Protein AF-A0A084VXN5-F1 (afdb_monomer)

InterPro domains:
  IPR012677 Nucleotide-binding alpha-beta plait domain superfamily [G3DSA:3.30.70.330] (59-96)

Sequence (96 aa):
MTLHSGVHMHLELQACQDNNEFYVREARDMVTVVQHMITLGHKFENNEVINLNLEPGICSIDDEIDGTCIVRARGLPWQSSDQDIAKFFRGLNVAK

Mean predicted aligned error: 15.1 Å

Structure (mmCIF, N/CA/C/O backbone):
data_AF-A0A084VXN5-F1
#
_entry.id   AF-A0A084VXN5-F1
#
loop_
_atom_site.group_PDB
_atom_site.id
_atom_site.type_symbol
_atom_site.label_atom_id
_atom_site.label_alt_id
_atom_site.label_comp_id
_atom_site.label_asym_id
_atom_site.label_entity_id
_atom_site.label_seq_id
_atom_site.pdbx_PDB_ins_code
_atom_site.Cartn_x
_atom_site.Cartn_y
_atom_site.Cartn_z
_atom_site.occupancy
_atom_site.B_iso_or_equiv
_atom_site.auth_seq_id
_atom_site.auth_comp_id
_atom_site.auth_asym_id
_atom_site.auth_atom_id
_atom_site.pdbx_PDB_model_num
ATOM 1 N N . MET A 1 1 ? -28.566 -3.031 44.642 1.00 36.03 1 MET A N 1
ATOM 2 C CA . MET A 1 1 ? -28.459 -2.397 43.313 1.00 36.03 1 MET A CA 1
ATOM 3 C C . MET A 1 1 ? -26.981 -2.229 43.043 1.00 36.03 1 MET A C 1
ATOM 5 O O . MET A 1 1 ? -26.316 -1.506 43.769 1.00 36.03 1 MET A O 1
ATOM 9 N N . THR A 1 2 ? -26.453 -3.069 42.163 1.00 34.84 2 THR A N 1
ATOM 10 C CA . THR A 1 2 ? -25.021 -3.308 41.968 1.00 34.84 2 THR A CA 1
ATOM 11 C C . THR A 1 2 ? -24.341 -2.051 41.429 1.00 34.84 2 THR A C 1
ATOM 13 O O . THR A 1 2 ? -24.841 -1.447 40.483 1.00 34.84 2 THR A O 1
ATOM 16 N N . LEU A 1 3 ? -23.235 -1.646 42.062 1.00 41.47 3 LEU A N 1
ATOM 17 C CA . LEU A 1 3 ? -22.412 -0.516 41.639 1.00 41.47 3 LEU A CA 1
ATOM 18 C C . LEU A 1 3 ? -22.006 -0.692 40.171 1.00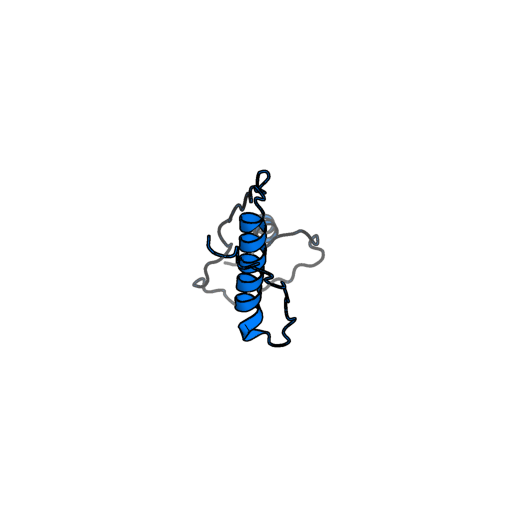 41.47 3 LEU A C 1
ATOM 20 O O . LEU A 1 3 ? -21.441 -1.722 39.802 1.00 41.47 3 LEU A O 1
ATOM 24 N N . HIS A 1 4 ? -22.259 0.333 39.361 1.00 46.91 4 HIS A N 1
ATOM 25 C CA . HIS A 1 4 ? -21.682 0.471 38.031 1.00 46.91 4 HIS A CA 1
ATOM 26 C C . HIS A 1 4 ? -20.166 0.628 38.217 1.00 46.91 4 HIS A C 1
ATOM 28 O O . HIS A 1 4 ? -19.675 1.703 38.561 1.00 46.91 4 HIS A O 1
ATOM 34 N N . SER A 1 5 ? -19.436 -0.482 38.106 1.00 45.38 5 SER A N 1
ATOM 35 C CA . SER A 1 5 ? -17.977 -0.489 38.119 1.00 45.38 5 SER A CA 1
ATOM 36 C C . SER A 1 5 ? -17.505 0.350 36.934 1.00 45.38 5 SER A C 1
ATOM 38 O O . SER A 1 5 ? -17.771 0.021 35.778 1.00 45.38 5 SER A O 1
ATOM 40 N N . GLY A 1 6 ? -16.901 1.499 37.235 1.00 47.84 6 GLY A N 1
ATOM 41 C CA . GLY A 1 6 ? -16.316 2.387 36.245 1.00 47.84 6 GLY A CA 1
ATOM 42 C C . GLY A 1 6 ? -15.173 1.675 35.537 1.00 47.84 6 GLY A C 1
ATOM 43 O O . GLY A 1 6 ? -14.134 1.408 36.135 1.00 47.84 6 GLY A O 1
ATOM 44 N N . VAL A 1 7 ? -15.363 1.390 34.253 1.00 48.38 7 VAL A N 1
ATOM 45 C CA . VAL A 1 7 ? -14.303 0.911 33.368 1.00 48.38 7 VAL A CA 1
ATOM 46 C C . VAL A 1 7 ? -13.465 2.124 32.965 1.00 48.38 7 VAL A C 1
ATOM 48 O O . VAL A 1 7 ? -13.608 2.670 31.876 1.00 48.38 7 VAL A O 1
ATOM 51 N N . HIS A 1 8 ? -12.609 2.593 33.872 1.00 49.50 8 HIS A N 1
ATOM 52 C CA . HIS A 1 8 ? -11.530 3.511 33.518 1.00 49.50 8 HIS A CA 1
ATOM 53 C C . HIS A 1 8 ? -10.390 2.684 32.903 1.00 49.50 8 HIS A C 1
ATOM 55 O O . HIS A 1 8 ? -9.392 2.395 33.561 1.00 49.50 8 HIS A O 1
ATOM 61 N N . MET A 1 9 ? -10.565 2.238 31.654 1.00 52.50 9 MET A N 1
ATOM 62 C CA . MET A 1 9 ? -9.450 1.710 30.865 1.00 52.50 9 MET A CA 1
ATOM 63 C C . MET A 1 9 ? -8.659 2.894 30.311 1.00 52.50 9 MET A C 1
ATOM 65 O O . MET A 1 9 ? -9.106 3.587 29.401 1.00 52.50 9 MET A O 1
ATOM 69 N N . HIS A 1 10 ? -7.503 3.151 30.919 1.00 54.56 10 HIS A N 1
ATOM 70 C CA . HIS A 1 10 ? -6.522 4.111 30.432 1.00 54.56 10 HIS A CA 1
ATOM 71 C C . HIS A 1 10 ? -5.879 3.543 29.157 1.00 54.56 10 HIS A C 1
ATOM 73 O O . HIS A 1 10 ? -5.327 2.445 29.182 1.00 54.56 10 HIS A O 1
ATOM 79 N N . LEU A 1 11 ? -6.009 4.252 28.033 1.00 59.16 11 LEU A N 1
ATOM 80 C CA . LEU A 1 11 ? -5.476 3.837 26.735 1.00 59.16 11 LEU A CA 1
ATOM 81 C C . LEU A 1 11 ? -3.977 4.165 26.664 1.00 59.16 11 LEU A C 1
ATOM 83 O O . LEU A 1 11 ? -3.570 5.156 26.062 1.00 59.16 11 LEU A O 1
ATOM 87 N N . GLU A 1 12 ? -3.159 3.368 27.342 1.00 61.78 12 GLU A N 1
ATOM 88 C CA . GLU A 1 12 ? -1.710 3.557 27.377 1.00 61.78 12 GLU A CA 1
ATOM 89 C C . GLU A 1 12 ? -1.057 2.738 26.252 1.00 61.78 12 GLU A C 1
ATOM 91 O O . GLU A 1 12 ? -0.780 1.548 26.390 1.00 61.78 12 GLU A O 1
ATOM 96 N N . LEU A 1 13 ? -0.867 3.376 25.094 1.00 66.62 13 LEU A N 1
ATOM 97 C CA . LEU A 1 13 ? -0.186 2.789 23.939 1.00 66.62 13 LEU A CA 1
ATOM 98 C C . LEU A 1 13 ? 1.331 2.904 24.130 1.00 66.62 13 LEU A C 1
ATOM 100 O O . LEU A 1 13 ? 1.909 3.981 23.973 1.00 66.62 13 LEU A O 1
ATOM 104 N N . GLN A 1 14 ? 1.989 1.804 24.496 1.00 67.00 14 GLN A N 1
ATOM 105 C CA . GLN A 1 14 ? 3.445 1.777 24.640 1.00 67.00 14 GLN A CA 1
ATOM 106 C C . GLN A 1 14 ? 4.144 1.713 23.275 1.00 67.00 14 GLN A C 1
ATOM 108 O O . GLN A 1 14 ? 3.914 0.807 22.474 1.00 67.00 14 GLN A O 1
ATOM 113 N N . ALA A 1 15 ? 5.078 2.637 23.037 1.00 64.38 15 ALA A N 1
ATOM 114 C CA . ALA A 1 15 ? 6.012 2.541 21.920 1.00 64.38 15 ALA A CA 1
ATOM 115 C C . ALA A 1 15 ? 6.964 1.355 22.141 1.00 64.38 15 ALA A C 1
ATOM 117 O O . ALA A 1 15 ? 7.571 1.241 23.204 1.00 64.38 15 ALA A O 1
ATOM 118 N N . CYS A 1 16 ? 7.140 0.493 21.140 1.00 59.16 16 CYS A N 1
ATOM 119 C CA . CYS A 1 16 ? 8.147 -0.564 21.217 1.00 59.16 16 CYS A CA 1
ATOM 120 C C . CYS A 1 16 ? 9.297 -0.310 20.263 1.00 59.16 16 CYS A C 1
ATOM 122 O O . CYS A 1 16 ? 9.156 0.337 19.226 1.00 59.16 16 CYS A O 1
ATOM 124 N N . GLN A 1 17 ? 10.417 -0.902 20.639 1.00 61.00 17 GLN A N 1
ATOM 125 C CA . GLN A 1 17 ? 11.720 -0.739 20.026 1.00 61.00 17 GLN A CA 1
ATOM 126 C C . GLN A 1 17 ? 12.162 -2.003 19.266 1.00 61.00 17 GLN A C 1
ATOM 128 O O . GLN A 1 17 ? 13.223 -1.987 18.651 1.00 61.00 17 GLN A O 1
ATOM 133 N N . ASP A 1 18 ? 11.364 -3.081 19.288 1.00 67.88 18 ASP A N 1
ATOM 134 C CA . ASP A 1 18 ? 11.675 -4.354 18.628 1.00 67.88 18 ASP A CA 1
ATOM 135 C C . ASP A 1 18 ? 10.868 -4.544 17.327 1.00 67.88 18 ASP A C 1
ATOM 137 O O . ASP A 1 18 ? 9.632 -4.478 17.320 1.00 67.88 18 ASP A O 1
ATOM 141 N N . ASN A 1 19 ? 11.586 -4.777 16.223 1.00 66.25 19 ASN A N 1
ATOM 142 C CA . ASN A 1 19 ? 11.045 -4.864 14.864 1.00 66.25 19 ASN A CA 1
ATOM 143 C C . ASN A 1 19 ? 10.276 -6.168 14.605 1.00 66.25 19 ASN A C 1
ATOM 145 O O . ASN A 1 19 ? 9.340 -6.168 13.808 1.00 66.25 19 ASN A O 1
ATOM 149 N N . ASN A 1 20 ? 10.630 -7.273 15.272 1.00 70.00 20 ASN A N 1
ATOM 150 C CA . ASN A 1 20 ? 10.027 -8.581 14.978 1.00 70.00 20 ASN A CA 1
ATOM 151 C C . ASN A 1 20 ? 8.593 -8.718 15.513 1.00 70.00 20 ASN A C 1
ATOM 153 O O . ASN A 1 20 ? 7.783 -9.439 14.934 1.00 70.00 20 ASN A O 1
ATOM 157 N N . GLU A 1 21 ? 8.248 -7.992 16.577 1.00 77.06 21 GLU A N 1
ATOM 158 C CA . GLU A 1 21 ? 6.890 -7.970 17.143 1.00 77.06 21 GLU A CA 1
ATOM 159 C C . GLU A 1 21 ? 6.108 -6.703 16.779 1.00 77.06 21 GLU A C 1
ATOM 161 O O . GLU A 1 21 ? 4.977 -6.506 17.234 1.00 77.06 21 GLU A O 1
ATOM 166 N N . PHE A 1 22 ? 6.702 -5.828 15.963 1.00 80.62 22 PHE A N 1
ATOM 167 C CA . PHE A 1 22 ? 6.134 -4.528 15.631 1.00 80.62 22 PHE A CA 1
ATOM 168 C C . PHE A 1 22 ? 4.729 -4.656 15.032 1.00 80.62 22 PHE A C 1
ATOM 170 O O . PHE A 1 22 ? 3.778 -4.104 15.583 1.00 80.62 22 PHE A O 1
ATOM 177 N N . TYR A 1 23 ? 4.589 -5.472 13.985 1.00 82.38 23 TYR A N 1
ATOM 178 C CA . TYR A 1 23 ? 3.327 -5.644 13.261 1.00 82.38 23 TYR A CA 1
ATOM 179 C C . TYR A 1 23 ? 2.218 -6.263 14.124 1.00 82.38 23 TYR A C 1
ATOM 181 O O . TYR A 1 23 ? 1.050 -5.897 14.008 1.00 82.38 23 TYR A O 1
ATOM 189 N N . VAL A 1 24 ? 2.573 -7.192 15.019 1.00 86.00 24 VAL A N 1
ATOM 190 C CA . VAL A 1 24 ? 1.602 -7.857 15.902 1.00 86.00 24 VAL A CA 1
ATOM 191 C C . VAL A 1 24 ? 1.080 -6.887 16.955 1.00 86.00 24 VAL A C 1
ATOM 193 O O . VAL A 1 24 ? -0.117 -6.881 17.244 1.00 86.00 24 VAL A O 1
ATOM 196 N N . ARG A 1 25 ? 1.956 -6.063 17.537 1.00 84.69 25 ARG A N 1
ATOM 197 C CA . ARG A 1 25 ? 1.541 -5.055 18.515 1.00 84.69 25 ARG A CA 1
ATOM 198 C C . ARG A 1 25 ? 0.715 -3.955 17.862 1.00 84.69 25 ARG A C 1
ATOM 200 O O . ARG A 1 25 ? -0.343 -3.642 18.385 1.00 84.69 25 ARG A O 1
ATOM 207 N N . GLU A 1 26 ? 1.143 -3.425 16.720 1.00 87.31 26 GLU A N 1
ATOM 208 C CA . GLU A 1 26 ? 0.404 -2.367 16.023 1.00 87.31 26 GLU A CA 1
ATOM 209 C C . GLU A 1 26 ? -1.030 -2.814 15.698 1.00 87.31 26 GLU A C 1
ATOM 211 O O . GLU A 1 26 ? -1.990 -2.105 15.995 1.00 87.31 26 GLU A O 1
ATOM 216 N N . ALA A 1 27 ? -1.203 -4.053 15.225 1.00 88.75 27 ALA A N 1
ATOM 217 C CA . ALA A 1 27 ? -2.529 -4.624 15.016 1.00 88.75 27 ALA A CA 1
ATOM 218 C C . ALA A 1 27 ? -3.361 -4.706 16.315 1.00 88.75 27 ALA A C 1
ATOM 220 O O . ALA A 1 27 ? -4.557 -4.410 16.305 1.00 88.75 27 ALA A O 1
ATOM 221 N N . ARG A 1 28 ? -2.750 -5.084 17.448 1.00 88.81 28 ARG A N 1
ATOM 222 C CA . ARG A 1 28 ? -3.428 -5.135 18.760 1.00 88.81 28 ARG A CA 1
ATOM 223 C C . ARG A 1 28 ? -3.832 -3.749 19.256 1.00 88.81 28 ARG A C 1
ATOM 225 O O . ARG A 1 28 ? -4.937 -3.582 19.775 1.00 88.81 28 ARG A O 1
ATOM 232 N N . ASP A 1 29 ? -2.965 -2.767 19.069 1.00 90.12 29 ASP A N 1
ATOM 233 C CA . ASP A 1 29 ? -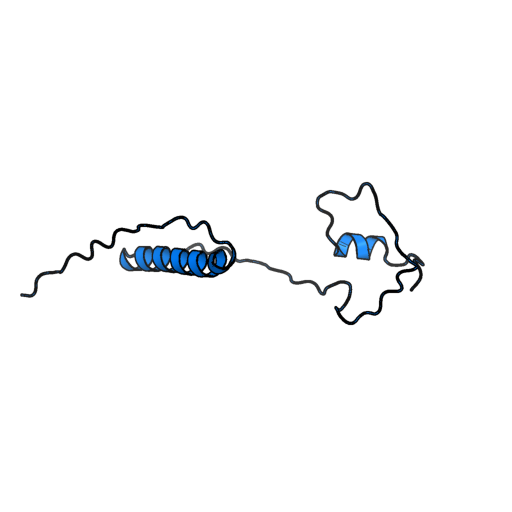3.196 -1.378 19.450 1.00 90.12 29 ASP A CA 1
ATOM 234 C C . ASP A 1 29 ? -4.371 -0.796 18.659 1.00 90.12 29 ASP A C 1
ATOM 236 O O . ASP A 1 29 ? -5.315 -0.258 19.244 1.00 90.12 29 ASP A O 1
ATOM 240 N N . MET A 1 30 ? -4.387 -1.006 17.339 1.00 91.88 30 MET A N 1
ATOM 241 C CA . MET A 1 30 ? -5.498 -0.603 16.473 1.00 91.88 30 MET A CA 1
ATOM 242 C C . MET A 1 30 ? -6.828 -1.219 16.925 1.00 91.88 30 MET A C 1
ATOM 244 O O . MET A 1 30 ? -7.831 -0.513 17.043 1.00 91.88 30 MET A O 1
ATOM 248 N N . VAL A 1 31 ? -6.846 -2.522 17.229 1.00 92.94 31 VAL A N 1
ATOM 249 C CA . VAL A 1 31 ? -8.048 -3.211 17.732 1.00 92.94 31 VAL A CA 1
ATOM 250 C C . VAL A 1 31 ? -8.522 -2.602 19.051 1.00 92.94 31 VAL A C 1
ATOM 252 O O . VAL A 1 31 ? -9.719 -2.366 19.214 1.00 92.94 31 VAL A O 1
ATOM 255 N N . THR A 1 32 ? -7.600 -2.304 19.966 1.00 91.62 32 THR A N 1
ATOM 256 C CA . THR A 1 32 ? -7.914 -1.702 21.271 1.00 91.62 32 THR A CA 1
ATOM 257 C C . THR A 1 32 ? -8.575 -0.333 21.104 1.00 91.62 32 THR A C 1
ATOM 259 O O . THR A 1 32 ? -9.608 -0.061 21.721 1.00 91.62 32 THR A O 1
ATOM 262 N N . VAL A 1 33 ? -8.040 0.509 20.214 1.00 92.44 33 VAL A N 1
ATOM 263 C CA . VAL A 1 33 ? -8.618 1.821 19.882 1.00 92.44 33 VAL A CA 1
ATOM 264 C C . VAL A 1 33 ? -10.037 1.668 19.327 1.00 92.44 33 VAL A C 1
ATOM 266 O O . VAL A 1 33 ? -10.965 2.322 19.807 1.00 92.44 33 VAL A O 1
ATOM 269 N N . VAL A 1 34 ? -10.231 0.775 18.352 1.00 93.38 34 VAL A N 1
ATOM 270 C CA . VAL A 1 34 ? -11.538 0.555 17.713 1.00 93.38 34 VAL A CA 1
ATOM 271 C C . VAL A 1 34 ? -12.567 0.028 18.716 1.00 93.38 34 VAL A C 1
ATOM 273 O O . VAL A 1 34 ? -13.683 0.545 18.780 1.00 93.38 34 VAL A O 1
ATOM 276 N N . GLN A 1 35 ? -12.203 -0.955 19.543 1.00 91.38 35 GLN A N 1
ATOM 277 C CA . GLN A 1 35 ? -13.082 -1.493 20.588 1.00 91.38 35 GLN A CA 1
ATOM 278 C C . GLN A 1 35 ? -13.502 -0.419 21.593 1.00 91.38 35 GLN A C 1
ATOM 280 O O . GLN A 1 35 ? -14.669 -0.365 21.995 1.00 91.38 35 GLN A O 1
ATOM 285 N N . HIS A 1 36 ? -12.576 0.464 21.973 1.00 89.81 36 HIS A N 1
ATOM 286 C CA . HIS A 1 36 ? -12.880 1.573 22.864 1.00 89.81 36 HIS A CA 1
ATOM 287 C C . HIS A 1 36 ? -13.873 2.553 22.227 1.00 89.81 36 HIS A C 1
ATOM 289 O O . HIS A 1 36 ? -14.892 2.870 22.839 1.00 89.81 36 HIS A O 1
ATOM 295 N N . MET A 1 37 ? -13.644 2.956 20.973 1.00 91.94 37 MET A N 1
ATOM 296 C CA . MET A 1 37 ? -14.564 3.824 20.228 1.00 91.94 37 MET A CA 1
ATOM 297 C C . MET A 1 37 ? -15.976 3.225 20.146 1.00 91.94 37 MET A C 1
ATOM 299 O O . MET A 1 37 ? -16.954 3.924 20.411 1.00 91.94 37 MET A O 1
ATOM 303 N N . ILE A 1 38 ? -16.095 1.924 19.856 1.00 94.06 38 ILE A N 1
ATOM 304 C CA . ILE A 1 38 ? -17.390 1.222 19.816 1.00 94.06 38 ILE A CA 1
ATOM 305 C C . ILE A 1 38 ? -18.062 1.226 21.195 1.00 94.06 38 ILE A C 1
ATOM 307 O O . ILE A 1 38 ? -19.257 1.497 21.294 1.00 94.06 38 ILE A O 1
ATOM 311 N N . THR A 1 39 ? -17.303 0.968 22.265 1.00 93.31 39 THR A N 1
ATOM 312 C CA . THR A 1 39 ? -17.823 0.953 23.647 1.00 93.31 39 THR A CA 1
ATOM 313 C C . THR A 1 39 ? -18.357 2.325 24.068 1.00 93.31 39 THR A C 1
ATOM 315 O O . THR A 1 39 ? -19.340 2.408 24.801 1.00 93.31 39 THR A O 1
ATOM 318 N N . LEU A 1 40 ? -17.754 3.404 23.563 1.00 94.06 40 LEU A N 1
ATOM 319 C CA . LEU A 1 40 ? -18.222 4.780 23.752 1.00 94.06 40 LEU A CA 1
ATOM 320 C C . LEU A 1 40 ? -19.415 5.161 22.852 1.00 94.06 40 LEU A C 1
ATOM 322 O O . LEU A 1 40 ? -19.905 6.285 22.934 1.00 94.06 40 LEU A O 1
ATOM 326 N N . GLY A 1 41 ? -19.901 4.247 22.007 1.00 93.69 41 GLY A N 1
ATOM 327 C CA . GLY A 1 41 ? -21.058 4.460 21.135 1.00 93.69 41 GLY A CA 1
ATOM 328 C C . GLY A 1 41 ? -20.738 5.097 19.780 1.00 93.69 41 GLY A C 1
ATOM 329 O O . GLY A 1 41 ? -21.662 5.519 19.082 1.00 93.69 41 GLY A O 1
ATOM 330 N N . HIS A 1 42 ? -19.462 5.172 19.385 1.00 94.19 42 HIS A N 1
ATOM 331 C CA . HIS A 1 42 ? -19.070 5.671 18.066 1.00 94.19 42 HIS A CA 1
ATOM 332 C C . HIS A 1 42 ? -19.575 4.746 16.946 1.00 94.19 42 HIS A C 1
ATOM 334 O O . HIS A 1 42 ? -19.469 3.521 17.040 1.00 94.19 42 HIS A O 1
ATOM 340 N N . LYS A 1 43 ? -20.076 5.336 15.854 1.00 95.38 43 LYS A N 1
ATOM 341 C CA . LYS A 1 43 ? -20.473 4.627 14.630 1.00 95.38 43 LYS A CA 1
ATOM 342 C C . LYS A 1 43 ? -19.546 5.015 13.484 1.00 95.38 43 LYS A C 1
ATOM 344 O O . LYS A 1 43 ? -19.363 6.193 13.201 1.00 95.38 43 LYS A O 1
ATOM 349 N N . PHE A 1 44 ? -18.968 4.022 12.818 1.00 93.12 44 PHE A N 1
ATOM 350 C CA . PHE A 1 44 ? -18.124 4.231 11.643 1.00 93.12 44 PHE A CA 1
ATOM 351 C C . PHE A 1 44 ? -19.004 4.251 10.388 1.00 93.12 44 PHE A C 1
ATOM 353 O O . PHE A 1 44 ? -19.475 3.204 9.957 1.00 93.12 44 PHE A O 1
ATOM 360 N N . GLU A 1 45 ? -19.256 5.437 9.833 1.00 92.00 45 GLU A N 1
ATOM 361 C CA . GLU A 1 45 ? -20.216 5.622 8.726 1.00 92.00 45 GLU A CA 1
ATOM 362 C C . GLU A 1 45 ? -19.551 5.977 7.383 1.00 92.00 45 GLU A C 1
ATOM 364 O O . GLU A 1 45 ? -20.187 5.869 6.341 1.00 92.00 45 GLU A O 1
ATOM 369 N N . ASN A 1 46 ? -18.264 6.343 7.390 1.00 88.62 46 ASN A N 1
ATOM 370 C CA . ASN A 1 46 ? -17.507 6.756 6.201 1.00 88.62 46 ASN A CA 1
ATOM 371 C C . ASN A 1 46 ? -16.241 5.906 6.035 1.00 88.62 46 ASN A C 1
ATOM 373 O O . ASN A 1 46 ? -15.126 6.413 6.157 1.00 88.62 46 ASN A O 1
ATOM 377 N N . ASN A 1 47 ? -16.392 4.599 5.827 1.00 87.81 47 ASN A N 1
ATOM 378 C CA . ASN A 1 47 ? -15.239 3.763 5.516 1.00 87.81 47 ASN A CA 1
ATOM 379 C C . ASN A 1 47 ? -14.715 4.088 4.111 1.00 87.81 47 ASN A C 1
ATOM 381 O O . ASN A 1 47 ? -15.478 4.210 3.153 1.00 87.81 47 ASN A O 1
ATOM 385 N N . GLU A 1 48 ? -13.398 4.203 3.986 1.00 89.94 48 GLU A N 1
ATOM 386 C CA . GLU A 1 48 ? -12.765 4.312 2.681 1.00 89.94 48 GLU A CA 1
ATOM 387 C C . GLU A 1 48 ? -12.922 2.986 1.926 1.00 89.94 48 GLU A C 1
ATOM 389 O O . GLU A 1 48 ? -12.631 1.908 2.453 1.00 89.94 48 GLU A O 1
ATOM 394 N N . VAL A 1 49 ? -13.399 3.059 0.683 1.00 86.00 49 VAL A N 1
ATOM 395 C CA . VAL A 1 49 ? -13.428 1.902 -0.212 1.00 86.00 49 VAL A CA 1
ATOM 396 C C . VAL A 1 49 ? -12.070 1.808 -0.888 1.00 86.00 49 VAL A C 1
ATOM 398 O O . VAL A 1 49 ? -11.759 2.579 -1.797 1.00 86.00 49 VAL A O 1
ATOM 401 N N . ILE A 1 50 ? -11.262 0.847 -0.447 1.00 84.50 50 ILE A N 1
ATOM 402 C CA . ILE A 1 50 ? -9.973 0.564 -1.072 1.00 84.50 50 ILE A CA 1
ATOM 403 C C . ILE A 1 50 ? -10.231 -0.174 -2.391 1.00 84.50 50 ILE A C 1
ATOM 405 O O . ILE A 1 50 ? -10.472 -1.380 -2.409 1.00 84.50 50 ILE A O 1
ATOM 409 N N . ASN A 1 51 ? -10.165 0.549 -3.509 1.00 80.62 51 ASN A N 1
ATOM 410 C CA . ASN A 1 51 ? -10.180 -0.036 -4.851 1.00 80.62 51 ASN A CA 1
ATOM 411 C C . ASN A 1 51 ? -8.779 -0.552 -5.206 1.00 80.62 51 ASN A C 1
ATOM 413 O O . ASN A 1 51 ? -8.059 0.051 -6.002 1.00 80.62 51 ASN A O 1
ATOM 417 N N . LEU A 1 52 ? -8.366 -1.643 -4.559 1.00 79.69 52 LEU A N 1
ATOM 418 C CA . LEU A 1 52 ? -7.086 -2.281 -4.844 1.00 79.69 52 LEU A CA 1
ATOM 419 C C . LEU A 1 52 ? -7.214 -3.158 -6.093 1.00 79.69 52 LEU A C 1
ATOM 421 O O . LEU A 1 52 ? -7.663 -4.301 -6.018 1.00 79.69 52 LEU A O 1
ATOM 425 N N . ASN A 1 53 ? -6.790 -2.631 -7.239 1.00 77.12 53 ASN A N 1
ATOM 426 C CA . ASN A 1 53 ? -6.605 -3.441 -8.437 1.00 77.12 53 ASN A CA 1
ATOM 427 C C . ASN A 1 53 ? -5.246 -4.137 -8.355 1.00 77.12 53 ASN A C 1
ATOM 429 O O . ASN A 1 53 ? -4.203 -3.541 -8.625 1.00 77.12 53 ASN A O 1
ATOM 433 N N . LEU A 1 54 ? -5.273 -5.403 -7.940 1.00 72.25 54 LEU A N 1
ATOM 434 C CA . LEU A 1 54 ? -4.118 -6.285 -8.032 1.00 72.25 54 LEU A CA 1
ATOM 435 C C . LEU A 1 54 ? -3.970 -6.723 -9.484 1.00 72.25 54 LEU A C 1
ATOM 437 O O . LEU A 1 54 ? -4.727 -7.549 -9.989 1.00 72.25 54 LEU A O 1
ATOM 441 N N . GLU A 1 55 ? -2.997 -6.140 -10.156 1.00 68.31 55 GLU A N 1
ATOM 442 C CA . GLU A 1 55 ? -2.607 -6.557 -11.492 1.00 68.31 55 GLU A CA 1
ATOM 443 C C . GLU A 1 55 ? -1.631 -7.740 -11.390 1.00 68.31 55 GLU A C 1
ATOM 445 O O . GLU A 1 55 ? -0.810 -7.777 -10.464 1.00 68.31 55 GLU A O 1
ATOM 450 N N . PRO A 1 56 ? -1.684 -8.705 -12.322 1.00 69.31 56 PRO A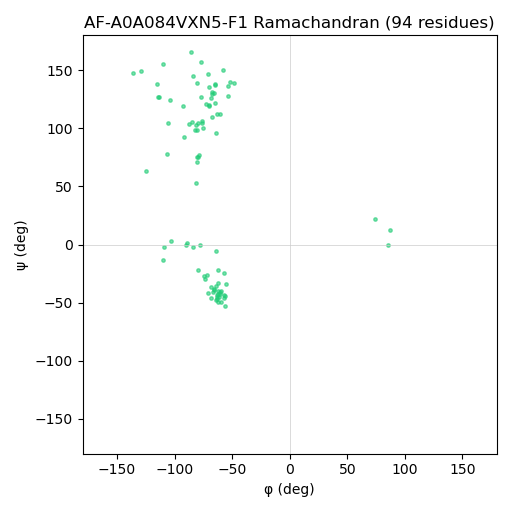 N 1
ATOM 451 C CA . PRO A 1 56 ? -0.723 -9.797 -12.367 1.00 69.31 56 PRO A CA 1
ATOM 452 C C . PRO A 1 56 ? 0.715 -9.269 -12.387 1.00 69.31 56 PRO A C 1
ATOM 454 O O . PRO A 1 56 ? 1.035 -8.330 -13.121 1.00 69.31 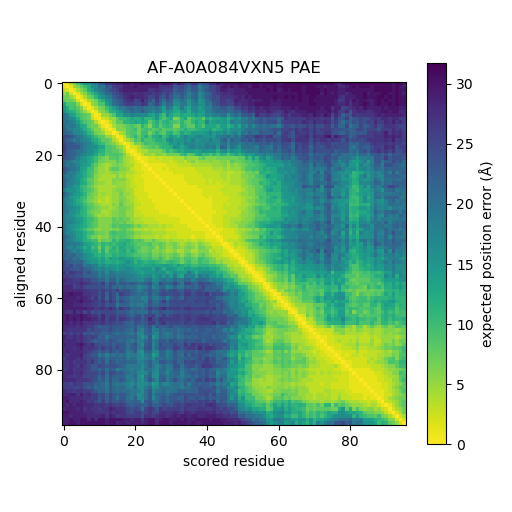56 PRO A O 1
ATOM 457 N N . GLY A 1 57 ? 1.586 -9.893 -11.590 1.00 67.75 57 GLY A N 1
ATOM 458 C CA . GLY A 1 57 ? 3.023 -9.645 -11.662 1.00 67.75 57 GLY A CA 1
ATOM 459 C C . GLY A 1 57 ? 3.556 -9.934 -13.068 1.00 67.75 57 GLY A C 1
ATOM 460 O O . GLY A 1 57 ? 3.016 -10.768 -13.792 1.00 67.75 57 GLY A O 1
ATOM 461 N N . ILE A 1 58 ? 4.611 -9.224 -13.465 1.00 71.00 58 ILE A N 1
ATOM 462 C CA . ILE A 1 58 ? 5.181 -9.327 -14.821 1.00 71.00 58 ILE A CA 1
ATOM 463 C C . ILE A 1 58 ? 5.922 -10.652 -15.022 1.00 71.00 58 ILE A C 1
ATOM 465 O O . ILE A 1 58 ? 5.987 -11.132 -16.150 1.00 71.00 58 ILE A O 1
ATOM 469 N N . CYS A 1 59 ? 6.422 -11.242 -13.933 1.00 64.88 59 CYS A N 1
ATOM 470 C CA . CYS A 1 59 ? 7.077 -12.545 -13.903 1.00 64.88 59 CYS A CA 1
ATOM 471 C C . CYS A 1 59 ? 6.574 -13.355 -12.701 1.00 64.88 59 CYS A C 1
ATOM 473 O O . CYS A 1 59 ? 6.271 -12.787 -11.645 1.00 64.88 59 CYS A O 1
ATOM 475 N N . SER A 1 60 ? 6.513 -14.676 -12.851 1.00 68.31 60 SER A N 1
ATOM 476 C CA . SER A 1 60 ? 6.354 -15.603 -11.732 1.00 68.31 60 SER A CA 1
ATOM 477 C C . SER A 1 60 ? 7.680 -15.771 -10.987 1.00 68.31 60 SER A C 1
ATOM 479 O O . SER A 1 60 ? 8.755 -15.580 -11.552 1.00 68.31 60 SER A O 1
ATOM 481 N N . ILE A 1 61 ? 7.617 -16.183 -9.720 1.00 68.75 61 ILE A N 1
ATOM 482 C CA . ILE A 1 61 ? 8.818 -16.538 -8.943 1.00 68.75 61 ILE A CA 1
ATOM 483 C C . ILE A 1 61 ? 9.578 -17.728 -9.554 1.00 68.75 61 ILE A C 1
ATOM 485 O O . ILE A 1 61 ? 10.770 -17.888 -9.312 1.00 68.75 61 ILE A O 1
ATOM 489 N N . ASP A 1 62 ? 8.880 -18.533 -10.356 1.00 73.88 62 ASP A N 1
ATOM 490 C CA . ASP A 1 62 ? 9.404 -19.721 -11.027 1.00 73.88 62 ASP A CA 1
ATOM 491 C C . ASP A 1 62 ? 9.978 -19.429 -12.426 1.00 73.88 62 ASP A C 1
ATOM 493 O O . A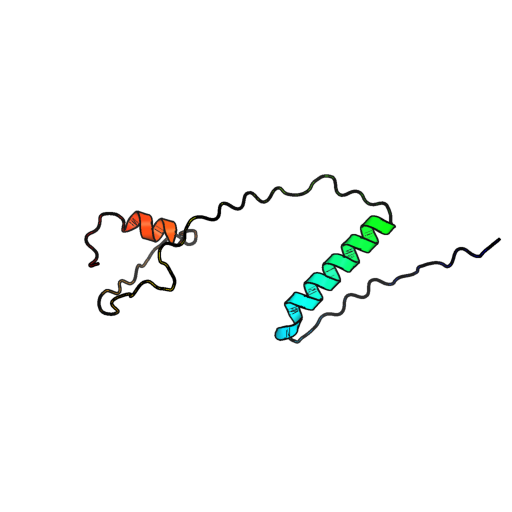SP A 1 62 ? 10.434 -20.354 -13.099 1.00 73.88 62 ASP A O 1
ATOM 497 N N . ASP A 1 63 ? 9.944 -18.174 -12.890 1.00 73.75 63 ASP A N 1
ATOM 498 C CA . ASP A 1 63 ? 10.484 -17.824 -14.204 1.00 73.75 63 ASP A CA 1
ATOM 499 C C . ASP A 1 63 ? 12.022 -17.851 -14.170 1.00 73.75 63 ASP A C 1
ATOM 501 O O . ASP A 1 63 ? 12.669 -17.127 -13.409 1.00 73.75 63 ASP A O 1
ATOM 505 N N . GLU A 1 64 ? 12.626 -18.689 -15.017 1.00 69.75 64 GLU A N 1
ATOM 506 C CA . GLU A 1 64 ? 14.078 -18.758 -15.184 1.00 69.75 64 GLU A CA 1
ATOM 507 C C . GLU A 1 64 ? 14.549 -17.558 -16.020 1.00 69.75 64 GLU A C 1
ATOM 509 O O . GLU A 1 64 ? 14.308 -17.483 -17.225 1.00 69.75 64 GLU A O 1
ATOM 514 N N . ILE A 1 65 ? 15.190 -16.589 -15.365 1.00 69.38 65 ILE A N 1
ATOM 515 C CA . ILE A 1 65 ? 15.718 -15.383 -16.012 1.00 69.38 65 ILE A CA 1
ATOM 516 C C . ILE A 1 65 ? 17.178 -15.628 -16.403 1.00 69.38 65 ILE A C 1
ATOM 518 O O . ILE A 1 65 ? 18.030 -15.836 -15.535 1.00 69.38 65 ILE A O 1
ATOM 522 N N . ASP A 1 66 ? 17.491 -15.545 -17.699 1.00 67.50 66 ASP A N 1
ATOM 523 C CA . ASP A 1 66 ? 18.876 -15.569 -18.172 1.00 67.50 66 ASP A CA 1
ATOM 524 C C . ASP A 1 66 ? 19.616 -14.296 -17.719 1.00 67.50 66 ASP A C 1
ATOM 526 O O . ASP A 1 66 ? 19.383 -13.186 -18.207 1.00 67.50 66 ASP A O 1
ATOM 530 N N . GLY A 1 67 ? 20.546 -14.458 -16.774 1.00 67.75 67 GLY A N 1
ATOM 531 C CA . GLY A 1 67 ? 21.335 -13.365 -16.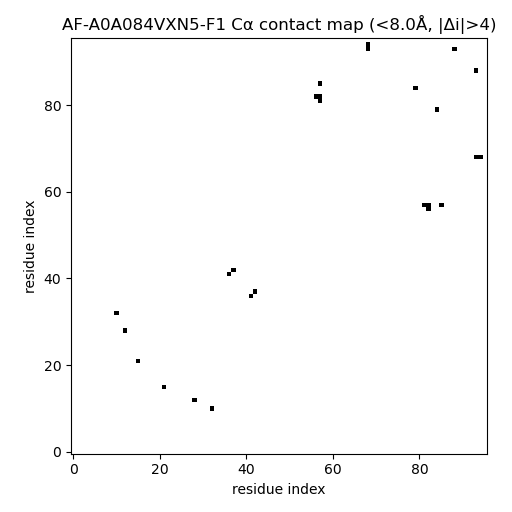201 1.00 67.75 67 GLY A CA 1
ATOM 532 C C . GLY A 1 67 ? 22.255 -12.648 -17.194 1.00 67.75 67 GLY A C 1
ATOM 533 O O . GLY A 1 67 ? 22.882 -11.652 -16.826 1.00 67.75 67 GLY A O 1
ATOM 534 N N . THR A 1 68 ? 22.363 -13.121 -18.439 1.00 74.00 68 THR A N 1
ATOM 535 C CA . THR A 1 68 ? 23.157 -12.456 -19.477 1.00 74.00 68 THR A CA 1
ATOM 536 C C . THR A 1 68 ? 22.449 -11.255 -20.117 1.00 74.00 68 THR A C 1
ATOM 538 O O . THR A 1 68 ? 23.127 -10.356 -20.623 1.00 74.00 68 THR A O 1
ATOM 541 N N . CYS A 1 69 ? 21.113 -11.171 -20.046 1.00 69.56 69 CYS A N 1
ATOM 542 C CA . CYS A 1 69 ? 20.332 -10.077 -20.629 1.00 69.56 69 CYS A CA 1
ATOM 543 C C . CYS A 1 69 ? 19.792 -9.122 -19.552 1.00 69.56 69 CYS A C 1
ATOM 545 O O . CYS A 1 69 ? 18.620 -9.147 -19.186 1.00 69.56 69 CYS A O 1
ATOM 547 N N . ILE A 1 70 ? 20.656 -8.242 -19.034 1.00 79.62 70 ILE A N 1
ATOM 548 C CA . ILE A 1 70 ? 20.273 -7.219 -18.047 1.00 79.62 70 ILE A CA 1
AT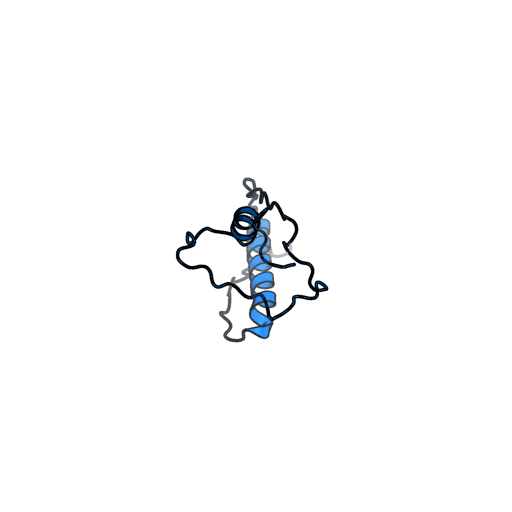OM 549 C C . ILE A 1 70 ? 20.424 -5.825 -18.655 1.00 79.62 70 ILE A C 1
ATOM 551 O O . ILE A 1 70 ? 21.502 -5.440 -19.111 1.00 79.62 70 ILE A O 1
ATOM 555 N N . VAL A 1 71 ? 19.358 -5.023 -18.588 1.00 79.38 71 VAL A N 1
ATOM 556 C CA . VAL A 1 71 ? 19.361 -3.611 -18.996 1.00 79.38 71 VAL A CA 1
ATOM 557 C C . VAL A 1 71 ? 19.101 -2.694 -17.802 1.00 79.38 71 VAL A C 1
ATOM 559 O O . VAL A 1 71 ? 18.242 -2.957 -16.965 1.00 79.38 71 VAL A O 1
ATOM 562 N N . ARG A 1 72 ? 19.840 -1.580 -17.714 1.00 86.31 72 ARG A N 1
ATOM 563 C CA . ARG A 1 72 ? 19.631 -0.545 -16.688 1.00 86.31 72 ARG A CA 1
ATOM 564 C C . ARG A 1 72 ? 18.974 0.682 -17.311 1.00 86.31 72 ARG A C 1
ATOM 566 O O . ARG A 1 72 ? 19.649 1.474 -17.967 1.00 86.31 72 ARG A O 1
ATOM 573 N N . ALA A 1 73 ? 17.684 0.869 -17.055 1.00 84.75 73 ALA A N 1
ATOM 574 C CA . ALA A 1 73 ? 16.979 2.086 -17.442 1.00 84.75 73 ALA A CA 1
ATOM 575 C C . ALA A 1 73 ? 17.428 3.290 -16.588 1.00 84.75 73 ALA A C 1
ATOM 577 O O . ALA A 1 73 ? 17.766 3.161 -15.409 1.00 84.75 73 ALA A O 1
ATOM 578 N N . ARG A 1 74 ? 17.445 4.482 -17.189 1.00 89.75 74 ARG A N 1
ATOM 579 C CA . ARG A 1 74 ? 17.706 5.769 -16.523 1.00 89.75 74 ARG A CA 1
ATOM 580 C C . ARG A 1 74 ? 16.594 6.742 -16.902 1.00 89.75 74 ARG A C 1
ATOM 582 O O . ARG A 1 74 ? 16.079 6.662 -18.010 1.00 89.75 74 ARG A O 1
ATOM 589 N N . GLY A 1 75 ? 16.259 7.668 -16.005 1.00 89.88 75 GLY A N 1
ATOM 590 C CA . GLY A 1 75 ? 15.280 8.722 -16.294 1.00 89.88 75 GLY A CA 1
ATOM 591 C C . GLY A 1 75 ? 13.824 8.254 -16.325 1.00 89.88 75 GLY A C 1
ATOM 592 O O . GLY A 1 75 ? 12.993 8.925 -16.929 1.00 89.88 75 GLY A O 1
ATOM 593 N N . LEU A 1 76 ? 13.506 7.125 -15.684 1.00 86.31 76 LEU A N 1
ATOM 594 C CA . LEU A 1 76 ? 12.114 6.741 -15.476 1.00 86.31 76 LEU A CA 1
ATOM 595 C C . LEU A 1 76 ? 11.432 7.759 -14.545 1.00 86.31 76 LEU A C 1
ATOM 597 O O . LEU A 1 76 ? 12.042 8.167 -13.549 1.00 86.31 76 LEU A O 1
ATOM 601 N N . PRO A 1 77 ? 10.188 8.174 -14.840 1.00 90.62 77 PRO A N 1
ATOM 602 C CA . PRO A 1 77 ? 9.383 8.951 -13.908 1.00 90.62 77 PRO A CA 1
ATOM 603 C C . PRO A 1 77 ? 9.319 8.271 -12.538 1.00 90.62 77 PRO A C 1
ATOM 605 O O . PRO A 1 77 ? 9.145 7.055 -12.473 1.00 90.62 77 PRO A O 1
ATOM 608 N N . TRP A 1 78 ? 9.389 9.048 -11.453 1.00 89.38 78 TRP A N 1
ATOM 609 C CA . TRP A 1 78 ? 9.341 8.516 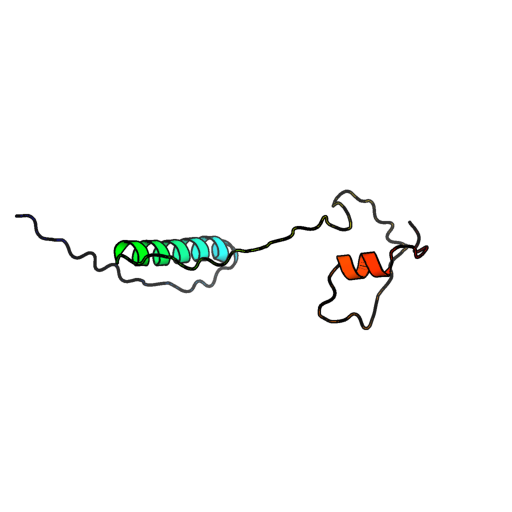-10.079 1.00 89.38 78 TRP A CA 1
ATOM 610 C C . TRP A 1 78 ? 8.065 7.698 -9.790 1.00 89.38 78 TRP A C 1
ATOM 612 O O . TRP A 1 78 ? 8.083 6.835 -8.924 1.00 89.38 78 TRP A O 1
ATOM 622 N N . GLN A 1 79 ? 6.973 7.952 -10.522 1.00 91.69 79 GLN A N 1
ATOM 623 C CA . GLN A 1 79 ? 5.700 7.231 -10.373 1.00 91.69 79 GLN A CA 1
ATOM 624 C C . GLN A 1 79 ? 5.601 5.976 -11.247 1.00 91.69 79 GLN A C 1
ATOM 626 O O . GLN A 1 79 ? 4.547 5.349 -11.261 1.00 91.69 79 GLN A O 1
ATOM 631 N N . SER A 1 80 ? 6.636 5.642 -12.023 1.00 88.44 80 SER A N 1
ATOM 632 C CA . SER A 1 80 ? 6.567 4.493 -12.930 1.00 88.44 80 SER A CA 1
ATOM 633 C C . SER A 1 80 ? 6.518 3.205 -12.122 1.00 88.44 80 SER A C 1
ATOM 635 O O . SER A 1 80 ? 7.399 2.959 -11.299 1.00 88.44 80 SER A O 1
ATOM 637 N N . SER A 1 81 ? 5.510 2.384 -12.388 1.00 84.38 81 SER A N 1
ATOM 638 C CA . SER A 1 81 ? 5.400 1.037 -11.839 1.00 84.38 81 SER A CA 1
ATOM 639 C C . SER A 1 81 ? 6.162 0.023 -12.693 1.00 84.38 81 SER A C 1
ATOM 641 O O . SER A 1 81 ? 6.478 0.283 -13.859 1.00 84.38 81 SER A O 1
ATOM 643 N N . ASP A 1 82 ? 6.385 -1.178 -12.159 1.00 83.62 82 ASP A N 1
ATOM 644 C CA . ASP A 1 82 ? 6.968 -2.281 -12.930 1.00 83.62 82 ASP A CA 1
ATOM 645 C C . ASP A 1 82 ? 6.144 -2.5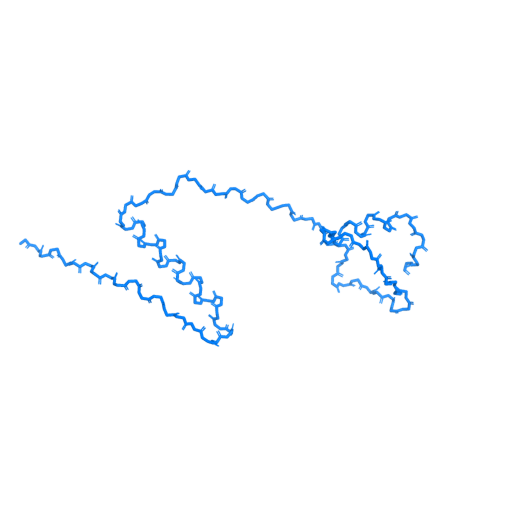69 -14.198 1.00 83.62 82 ASP A C 1
ATOM 647 O O . ASP A 1 82 ? 6.691 -2.900 -15.250 1.00 83.62 82 ASP A O 1
ATOM 651 N N . GLN A 1 83 ? 4.818 -2.392 -14.142 1.00 82.00 83 GLN A N 1
ATOM 652 C CA . GLN A 1 83 ? 3.944 -2.600 -15.298 1.00 82.00 83 GLN A CA 1
ATOM 653 C C . GLN A 1 83 ? 4.163 -1.556 -16.385 1.00 82.00 83 GLN A C 1
ATOM 655 O O . GLN A 1 83 ? 4.070 -1.884 -17.567 1.00 82.00 83 GLN A O 1
ATOM 660 N N . ASP A 1 84 ? 4.433 -0.307 -16.008 1.00 84.88 84 ASP A N 1
ATOM 661 C CA . ASP A 1 84 ? 4.739 0.752 -16.969 1.00 84.88 84 ASP A CA 1
ATOM 662 C C . ASP A 1 84 ? 6.057 0.447 -17.681 1.00 84.88 84 ASP A C 1
ATOM 664 O O . ASP A 1 84 ? 6.154 0.599 -18.899 1.00 84.88 84 ASP A O 1
ATOM 668 N N . ILE A 1 85 ? 7.033 -0.088 -16.941 1.00 85.94 85 ILE A N 1
ATOM 669 C CA . ILE A 1 85 ? 8.299 -0.579 -17.491 1.00 85.94 85 ILE A CA 1
ATOM 670 C C . ILE A 1 85 ? 8.036 -1.747 -18.455 1.00 85.94 85 ILE A C 1
ATOM 672 O O . ILE A 1 85 ? 8.482 -1.712 -19.602 1.00 85.94 85 ILE A O 1
ATOM 676 N N . ALA A 1 86 ? 7.257 -2.751 -18.048 1.00 81.19 86 ALA A N 1
ATOM 677 C CA . ALA A 1 86 ? 6.934 -3.903 -18.890 1.00 81.19 86 ALA A CA 1
ATOM 678 C C . ALA A 1 86 ? 6.163 -3.513 -20.163 1.00 81.19 86 ALA A C 1
ATOM 680 O O . ALA A 1 86 ? 6.450 -4.023 -21.246 1.00 81.19 86 ALA A O 1
ATOM 681 N N . LYS A 1 87 ? 5.211 -2.575 -20.066 1.00 82.62 87 LYS A N 1
ATOM 682 C CA . LYS A 1 87 ? 4.474 -2.026 -21.216 1.00 82.62 87 LYS A CA 1
ATOM 683 C C . LYS A 1 87 ? 5.388 -1.240 -22.150 1.00 82.62 87 LYS A C 1
ATOM 685 O O . LYS A 1 87 ? 5.236 -1.365 -23.360 1.00 82.62 87 LYS A O 1
ATOM 690 N N . PHE A 1 88 ? 6.332 -0.470 -21.612 1.00 82.25 88 PHE A N 1
ATOM 691 C CA . PHE A 1 88 ? 7.303 0.278 -22.408 1.00 82.25 88 PHE A CA 1
ATOM 692 C C . PHE A 1 88 ? 8.200 -0.649 -23.237 1.00 82.25 88 PHE A C 1
ATOM 694 O O . PHE A 1 88 ? 8.433 -0.389 -24.416 1.00 82.25 88 PHE A O 1
ATOM 701 N N . PHE A 1 89 ? 8.661 -1.754 -22.644 1.00 78.88 89 PHE A N 1
ATOM 702 C CA . PHE A 1 89 ? 9.480 -2.745 -23.346 1.00 78.88 89 PHE A CA 1
ATOM 703 C C . PHE A 1 89 ? 8.667 -3.770 -24.154 1.00 78.88 89 PHE A C 1
ATOM 705 O O . PHE A 1 89 ? 9.243 -4.597 -24.864 1.00 78.88 89 PHE A O 1
ATOM 712 N N . ARG A 1 90 ? 7.329 -3.706 -24.120 1.00 75.00 90 ARG A N 1
ATOM 713 C CA . ARG A 1 90 ? 6.461 -4.625 -24.862 1.00 75.00 90 ARG A CA 1
ATOM 714 C C . ARG A 1 90 ? 6.643 -4.438 -26.370 1.00 75.00 90 ARG A C 1
ATOM 716 O O . ARG A 1 90 ? 6.390 -3.368 -26.911 1.00 75.00 90 ARG A O 1
ATOM 723 N N . GLY A 1 91 ? 7.025 -5.511 -27.062 1.00 65.88 91 GLY A N 1
ATOM 724 C CA . GLY A 1 91 ? 7.248 -5.497 -28.514 1.00 65.88 91 GLY A CA 1
ATOM 725 C C . GLY A 1 91 ? 8.649 -5.046 -28.936 1.00 65.88 91 GLY A C 1
ATOM 726 O O . GLY A 1 91 ? 8.947 -5.053 -30.129 1.00 65.88 91 GLY A O 1
ATOM 727 N N . LEU A 1 92 ? 9.526 -4.707 -27.985 1.00 73.25 92 LEU A N 1
ATOM 728 C CA . LEU A 1 92 ? 10.960 -4.645 -28.240 1.00 73.25 92 LEU A CA 1
ATOM 729 C C . LEU A 1 92 ? 11.533 -6.062 -28.180 1.00 73.25 92 LEU A C 1
ATOM 731 O O . LEU A 1 92 ? 11.175 -6.850 -27.309 1.00 73.25 92 LEU A O 1
ATOM 735 N N . ASN A 1 93 ? 12.448 -6.384 -29.094 1.00 59.78 93 ASN A N 1
ATOM 736 C CA . ASN A 1 93 ? 13.153 -7.666 -29.106 1.00 59.78 93 ASN A CA 1
ATOM 737 C C . ASN A 1 93 ? 14.322 -7.630 -28.102 1.00 59.78 93 ASN A C 1
ATOM 739 O O . ASN A 1 93 ? 15.481 -7.831 -28.464 1.00 59.78 93 ASN A O 1
ATOM 743 N N . VAL A 1 94 ? 14.021 -7.265 -26.852 1.00 61.22 94 VAL A N 1
ATOM 744 C CA . VAL A 1 94 ? 14.926 -7.492 -25.723 1.00 61.22 94 VAL A CA 1
ATOM 745 C C . VAL A 1 94 ? 14.905 -9.004 -25.529 1.00 61.22 94 VAL A C 1
ATOM 747 O O . VAL A 1 94 ? 13.819 -9.570 -25.436 1.00 61.22 94 VAL A O 1
ATOM 750 N N . ALA A 1 95 ? 16.062 -9.653 -25.663 1.00 52.78 95 ALA A N 1
ATOM 751 C CA . ALA A 1 95 ? 16.154 -11.104 -25.805 1.00 52.78 95 ALA A CA 1
ATOM 752 C C . ALA A 1 95 ? 15.316 -11.838 -24.743 1.00 52.78 95 ALA A C 1
ATOM 754 O O . ALA A 1 95 ? 15.250 -11.397 -23.596 1.00 52.78 95 ALA A O 1
ATOM 755 N N . LYS A 1 96 ? 14.643 -12.907 -25.182 1.00 49.38 96 LYS A N 1
ATOM 756 C CA . LYS A 1 96 ? 13.858 -13.789 -24.318 1.00 49.38 96 LYS A CA 1
ATOM 757 C C . LYS A 1 96 ? 14.757 -14.480 -23.304 1.00 49.38 96 LYS A C 1
ATOM 759 O O . LYS A 1 96 ? 15.841 -14.925 -23.741 1.00 49.38 96 LYS A O 1
#

Foldseek 3Di:
DDDPPDPPPDLDQDDDDDDVCVVVSVVVSVVVVVVVCVVVVHDDDDDDDPPDDDDDDPDDPPDDDDPVQDDDDDDDDPPDDVVNVVVVCPPPPSDD

pLDDT: mean 75.85, std 15.03, range [34.84, 95.38]

Secondary structure (DSSP, 8-state):
------------------STTHHHHHHHHHHHHHHHHHHTT-------------PPPSS-TT----TT------S--TT--HHHHHHHHTTS----

Organism: Anopheles sinensis (NCBI:txid74873)

Solvent-accessible surface area (backbone atoms only — not comparable to full-atom values): 6961 Å² total; per-residue (Å²): 135,83,78,82,76,78,83,79,77,77,89,78,81,78,86,79,91,56,77,90,54,40,68,63,49,53,54,51,52,54,49,52,53,52,54,49,43,46,75,74,68,56,79,92,84,79,78,84,81,82,84,77,81,81,70,84,70,97,65,62,96,83,60,86,73,66,84,86,76,77,82,86,88,78,88,72,60,93,83,62,47,73,65,55,53,52,57,70,52,57,91,53,89,68,80,131

Radius of gyration: 25.0 Å; Cα contacts (8 Å, |Δi|>4): 13; chains: 1; bounding box: 52×29×72 Å